Protein AF-A0A345XT44-F1 (afdb_monomer_lite)

Organism: NCBI:txid83291

Structure (mmCIF, N/CA/C/O backbone):
data_AF-A0A345XT44-F1
#
_entry.id   AF-A0A345XT44-F1
#
loop_
_atom_site.group_PDB
_atom_site.id
_atom_site.type_symbol
_atom_site.label_atom_id
_atom_site.label_alt_id
_atom_site.label_comp_id
_atom_site.label_asym_id
_atom_site.label_entity_id
_atom_site.label_seq_id
_atom_site.pdbx_PDB_ins_code
_atom_site.Cartn_x
_atom_site.Cartn_y
_atom_site.Cartn_z
_atom_site.occupancy
_atom_site.B_iso_or_equiv
_atom_site.auth_seq_id
_atom_site.auth_comp_id
_atom_site.auth_asym_id
_atom_site.auth_atom_id
_atom_site.pdbx_PDB_model_num
ATOM 1 N N . MET A 1 1 ? 25.400 -2.482 16.114 1.00 44.25 1 MET A N 1
ATOM 2 C CA . MET A 1 1 ? 24.725 -2.045 14.872 1.00 44.25 1 MET A CA 1
ATOM 3 C C . MET A 1 1 ? 24.041 -3.272 14.298 1.00 44.25 1 MET A C 1
ATOM 5 O O . MET A 1 1 ? 24.685 -4.054 13.615 1.00 44.25 1 MET A O 1
ATOM 9 N N . GLY A 1 2 ? 22.819 -3.547 14.756 1.00 54.50 2 GLY A N 1
ATOM 10 C CA . GLY A 1 2 ? 22.111 -4.790 14.452 1.00 54.50 2 GLY A CA 1
ATOM 11 C C . GLY A 1 2 ? 21.433 -4.699 13.094 1.00 54.50 2 GLY A C 1
ATOM 12 O O . GLY A 1 2 ? 20.624 -3.800 12.882 1.00 54.50 2 GLY A O 1
ATOM 13 N N . ALA A 1 3 ? 21.772 -5.608 12.184 1.00 65.69 3 ALA A N 1
ATOM 14 C CA . ALA A 1 3 ? 20.956 -5.836 11.003 1.00 65.69 3 ALA A CA 1
ATOM 15 C C . ALA A 1 3 ? 19.589 -6.362 11.465 1.00 65.69 3 ALA A C 1
ATOM 17 O O . ALA A 1 3 ? 19.525 -7.186 12.377 1.00 65.69 3 ALA A O 1
ATOM 18 N N . LEU A 1 4 ? 18.507 -5.881 10.857 1.00 69.62 4 LEU A N 1
ATOM 19 C CA . LEU A 1 4 ? 17.196 -6.513 10.949 1.00 69.62 4 LEU A CA 1
ATOM 20 C C . LEU A 1 4 ? 17.115 -7.486 9.766 1.00 69.62 4 LEU A C 1
ATOM 22 O O . LEU A 1 4 ? 16.691 -7.074 8.693 1.00 69.62 4 LEU A O 1
ATOM 26 N N . PRO A 1 5 ? 17.551 -8.754 9.903 1.00 70.44 5 PRO A N 1
ATOM 27 C CA . PRO A 1 5 ? 17.657 -9.674 8.766 1.00 70.44 5 PRO A CA 1
ATOM 28 C C . PRO A 1 5 ? 16.303 -9.995 8.119 1.00 70.44 5 PRO A C 1
ATOM 30 O O . PRO A 1 5 ? 16.264 -10.545 7.027 1.00 70.44 5 PRO A O 1
ATOM 33 N N . ALA A 1 6 ? 15.201 -9.662 8.795 1.00 78.50 6 ALA A N 1
ATOM 34 C CA . ALA A 1 6 ? 13.837 -9.858 8.324 1.00 78.50 6 ALA A CA 1
ATOM 35 C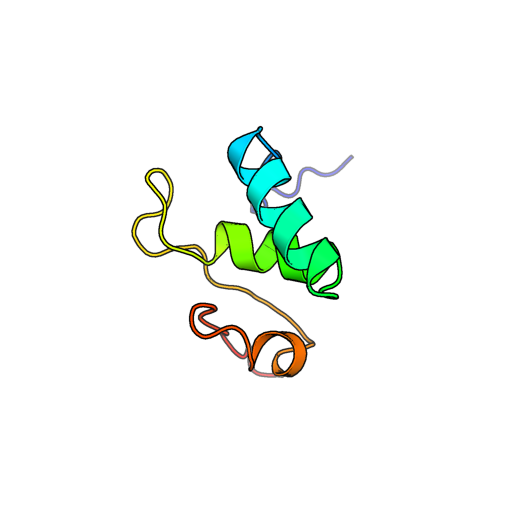 C . ALA A 1 6 ? 13.211 -8.597 7.697 1.00 78.50 6 ALA A C 1
ATOM 37 O O . ALA A 1 6 ? 12.019 -8.609 7.399 1.00 78.50 6 ALA A O 1
ATOM 38 N N . VAL A 1 7 ? 13.965 -7.500 7.549 1.00 78.19 7 VAL A N 1
ATOM 39 C CA . VAL A 1 7 ? 13.451 -6.230 7.018 1.00 78.19 7 VAL A CA 1
ATOM 40 C C . VAL A 1 7 ? 14.266 -5.802 5.808 1.00 78.19 7 VAL A C 1
ATOM 42 O O . VAL A 1 7 ? 15.480 -5.628 5.890 1.00 78.19 7 VAL A O 1
ATOM 45 N N . GLU A 1 8 ? 13.569 -5.573 4.703 1.00 84.06 8 GLU A N 1
ATOM 46 C CA . GLU A 1 8 ? 14.108 -4.924 3.515 1.00 84.06 8 GLU A CA 1
ATOM 47 C C . GLU A 1 8 ? 13.699 -3.446 3.501 1.00 84.06 8 GLU A C 1
ATOM 49 O O . GLU A 1 8 ? 12.543 -3.104 3.765 1.00 84.06 8 GLU A O 1
ATOM 54 N N . ILE A 1 9 ? 14.653 -2.560 3.205 1.00 84.38 9 ILE A N 1
ATOM 55 C CA . ILE A 1 9 ? 14.371 -1.143 2.965 1.00 84.38 9 ILE A CA 1
ATOM 56 C C . ILE A 1 9 ? 14.205 -0.961 1.461 1.00 84.38 9 ILE A C 1
ATOM 58 O O . ILE A 1 9 ? 15.181 -1.011 0.716 1.00 84.38 9 ILE A O 1
ATOM 62 N N . VAL A 1 10 ? 12.971 -0.718 1.029 1.00 84.06 10 VAL A N 1
ATOM 63 C CA . VAL A 1 10 ? 12.673 -0.445 -0.378 1.00 84.06 10 VAL A CA 1
ATOM 64 C C . VAL A 1 10 ? 13.002 1.012 -0.696 1.00 84.06 10 VAL A C 1
ATOM 66 O O . VAL A 1 10 ? 12.534 1.931 -0.019 1.00 84.06 10 VAL A O 1
ATOM 69 N N . HIS A 1 11 ? 13.826 1.224 -1.722 1.00 80.38 11 HIS A N 1
ATOM 70 C CA . HIS A 1 11 ? 14.223 2.556 -2.164 1.00 80.38 11 HIS A CA 1
ATOM 71 C C . HIS A 1 11 ? 13.132 3.227 -3.006 1.00 80.38 11 HIS A C 1
ATOM 73 O O . HIS A 1 11 ? 12.462 2.596 -3.817 1.00 80.38 11 HIS A O 1
ATOM 79 N N . LEU A 1 12 ? 13.006 4.545 -2.848 1.00 77.00 12 LEU A N 1
ATOM 80 C CA . LEU A 1 12 ? 12.170 5.380 -3.704 1.00 77.00 12 LEU A CA 1
ATOM 81 C C . LEU A 1 12 ? 12.884 5.640 -5.033 1.00 77.00 12 LEU A C 1
ATOM 83 O O . LEU A 1 12 ? 13.747 6.516 -5.119 1.00 77.00 12 LEU A O 1
ATOM 87 N N . ASP A 1 13 ? 12.514 4.891 -6.064 1.00 81.50 13 ASP A N 1
ATOM 88 C CA . ASP A 1 13 ? 12.888 5.213 -7.436 1.00 81.50 13 ASP A CA 1
ATOM 89 C C . ASP A 1 13 ? 12.012 6.348 -8.006 1.00 81.50 13 ASP A C 1
ATOM 91 O O . ASP A 1 13 ? 11.144 6.917 -7.336 1.00 81.50 13 ASP A O 1
ATOM 95 N N . PHE A 1 14 ? 12.238 6.720 -9.265 1.00 83.75 14 PHE A N 1
ATOM 96 C CA . PHE A 1 14 ? 11.479 7.801 -9.893 1.00 83.75 14 PHE A CA 1
ATOM 97 C C . PHE A 1 14 ? 9.967 7.519 -9.960 1.00 83.75 14 PHE A C 1
ATOM 99 O O . PHE A 1 14 ? 9.158 8.426 -9.733 1.00 83.75 14 PHE A O 1
ATOM 106 N N . ALA A 1 15 ? 9.572 6.277 -10.249 1.00 82.19 15 ALA A N 1
ATOM 107 C CA . ALA A 1 15 ? 8.165 5.894 -10.335 1.00 82.19 15 ALA A CA 1
ATOM 108 C C . ALA A 1 15 ? 7.489 5.985 -8.958 1.00 82.19 15 ALA A C 1
ATOM 110 O O . ALA A 1 15 ? 6.365 6.495 -8.837 1.00 82.19 15 ALA A O 1
ATOM 111 N N . ALA A 1 16 ? 8.208 5.578 -7.914 1.00 82.94 16 ALA A N 1
ATOM 112 C CA . ALA A 1 16 ? 7.789 5.705 -6.533 1.00 82.94 16 ALA A CA 1
ATOM 113 C C . ALA A 1 16 ? 7.632 7.175 -6.127 1.00 82.94 16 ALA A C 1
ATOM 115 O O . ALA A 1 16 ? 6.570 7.561 -5.637 1.00 82.94 16 ALA A O 1
ATOM 116 N N . VAL A 1 17 ? 8.621 8.032 -6.408 1.00 88.31 17 VAL A N 1
ATOM 117 C CA . VAL A 1 17 ? 8.552 9.473 -6.095 1.00 88.31 17 VAL A CA 1
ATOM 118 C C . VAL A 1 17 ? 7.388 10.148 -6.816 1.00 88.31 17 VAL A C 1
ATOM 120 O O . VAL A 1 17 ? 6.677 10.945 -6.202 1.00 88.31 17 VAL A O 1
ATOM 123 N N . SER A 1 18 ? 7.156 9.830 -8.091 1.00 88.62 18 SER A N 1
ATOM 124 C CA . SER A 1 18 ? 6.044 10.393 -8.862 1.00 88.62 18 SER A CA 1
ATOM 125 C C . SER A 1 18 ? 4.689 10.026 -8.248 1.00 88.62 18 SER A C 1
ATOM 127 O O . SER A 1 18 ? 3.864 10.903 -7.975 1.00 88.62 18 SER A O 1
ATOM 129 N N . THR A 1 19 ? 4.498 8.742 -7.931 1.00 86.56 19 THR A N 1
ATOM 130 C CA . THR A 1 19 ? 3.263 8.230 -7.321 1.00 86.56 19 THR A CA 1
ATOM 131 C C . THR A 1 19 ? 3.031 8.827 -5.934 1.00 86.56 19 THR A C 1
ATOM 133 O O . THR A 1 19 ? 1.947 9.335 -5.642 1.00 86.56 19 THR A O 1
ATOM 136 N N . VAL A 1 20 ? 4.061 8.808 -5.083 1.00 89.38 20 VAL A N 1
ATOM 137 C CA . VAL A 1 20 ? 4.006 9.352 -3.721 1.00 89.38 20 VAL A CA 1
ATOM 138 C C . VAL A 1 20 ? 3.693 10.845 -3.753 1.00 89.38 20 VAL A C 1
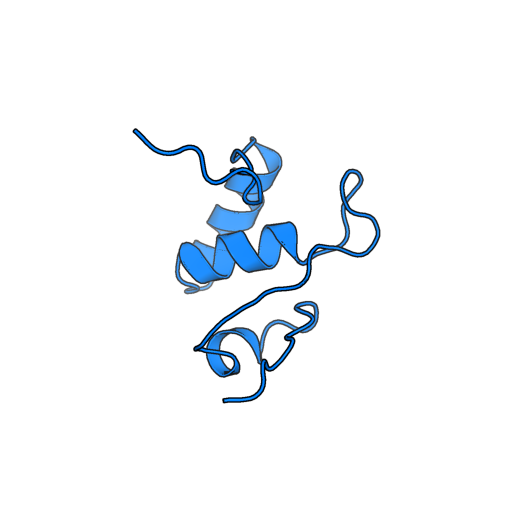ATOM 140 O O . VAL A 1 20 ? 2.846 11.310 -2.993 1.00 89.38 20 VAL A O 1
ATOM 143 N N . SER A 1 21 ? 4.303 11.595 -4.673 1.00 89.56 21 SER A N 1
ATOM 144 C CA . SER A 1 21 ? 4.061 13.034 -4.809 1.00 89.56 21 SER A CA 1
ATOM 145 C C . SER A 1 21 ? 2.618 13.359 -5.203 1.00 89.56 21 SER A C 1
ATOM 147 O O . SER A 1 21 ? 2.082 14.360 -4.728 1.00 89.56 21 SER A O 1
ATOM 149 N N . SER A 1 22 ? 1.970 12.530 -6.033 1.00 90.88 22 SER A N 1
ATOM 150 C CA . SER A 1 22 ? 0.540 12.694 -6.350 1.00 90.88 22 SER A CA 1
ATOM 151 C C . SER A 1 22 ? -0.322 12.519 -5.104 1.00 90.88 22 SER A C 1
ATOM 153 O O . SER A 1 22 ? -1.092 13.408 -4.752 1.00 90.88 22 SER A O 1
ATOM 155 N N . LEU A 1 23 ? -0.117 11.421 -4.371 1.00 88.06 23 LEU A N 1
ATOM 156 C CA . LEU A 1 23 ? -0.889 11.108 -3.165 1.00 88.06 23 LEU A CA 1
ATOM 157 C C . LEU A 1 23 ? -0.711 12.174 -2.075 1.00 88.06 23 LEU A C 1
ATOM 159 O O . LEU A 1 23 ? -1.658 12.519 -1.372 1.00 88.06 23 LEU A O 1
ATOM 163 N N . VAL A 1 24 ? 0.489 12.743 -1.958 1.00 91.44 24 VAL A N 1
ATOM 164 C CA . VAL A 1 24 ? 0.754 13.854 -1.036 1.00 91.44 24 VAL A CA 1
ATOM 165 C C . VAL A 1 24 ? 0.011 15.123 -1.454 1.00 91.44 24 VAL A C 1
ATOM 167 O O . VAL A 1 24 ? -0.544 15.810 -0.600 1.00 91.44 24 VAL A O 1
ATOM 170 N N . ARG A 1 25 ? -0.067 15.427 -2.757 1.00 91.38 25 ARG A N 1
ATOM 171 C CA . ARG A 1 25 ? -0.885 16.543 -3.271 1.00 91.38 25 ARG A CA 1
ATOM 172 C C . ARG A 1 25 ? -2.382 16.326 -3.044 1.00 91.38 25 ARG A C 1
ATOM 174 O O . ARG A 1 25 ? -3.101 17.300 -2.854 1.00 91.38 25 ARG A O 1
ATOM 181 N N . GLU A 1 26 ? -2.828 15.074 -3.018 1.00 89.25 26 GLU A N 1
ATOM 182 C CA . GLU A 1 26 ? -4.197 14.669 -2.664 1.00 89.25 26 GLU A CA 1
ATOM 183 C C . GLU A 1 26 ? -4.472 14.733 -1.145 1.00 89.25 26 GLU A C 1
ATOM 185 O O . GLU A 1 26 ? -5.592 14.484 -0.704 1.00 89.25 26 GLU A O 1
ATOM 190 N N . GLY A 1 27 ? -3.476 15.112 -0.334 1.00 90.19 27 GLY A N 1
ATOM 191 C CA . GLY A 1 27 ? -3.609 15.318 1.111 1.00 90.19 27 GLY A CA 1
ATOM 192 C C . GLY A 1 27 ? -3.236 14.105 1.965 1.00 90.19 27 GLY A C 1
ATOM 193 O O . GLY A 1 27 ? -3.372 14.156 3.189 1.00 90.19 27 GLY A O 1
ATOM 194 N N . HIS A 1 28 ? -2.742 13.017 1.367 1.00 89.00 28 HIS A N 1
ATOM 195 C CA . HIS A 1 28 ? -2.249 11.874 2.130 1.00 89.00 28 HIS A CA 1
ATOM 196 C C . HIS A 1 28 ? -0.883 12.170 2.755 1.00 89.00 28 HIS A C 1
ATOM 198 O O . HIS A 1 28 ? -0.029 12.838 2.173 1.00 89.00 28 HIS A O 1
ATOM 204 N N . SER A 1 29 ? -0.634 11.628 3.950 1.00 89.62 29 SER A N 1
ATOM 205 C CA . SER A 1 29 ? 0.699 11.734 4.547 1.00 89.62 29 SER A CA 1
ATOM 206 C C . SER A 1 29 ? 1.725 10.933 3.743 1.00 89.62 29 SER A C 1
ATOM 208 O O . SER A 1 29 ? 1.395 9.915 3.131 1.00 89.62 29 SER A O 1
ATOM 210 N N . TRP A 1 30 ? 2.992 11.344 3.812 1.00 88.12 30 TRP A N 1
ATOM 211 C CA . TRP A 1 30 ? 4.100 10.650 3.146 1.00 88.12 30 TRP A CA 1
ATOM 212 C C . TRP A 1 30 ? 4.155 9.151 3.481 1.00 88.12 30 TRP A C 1
ATOM 214 O O . TRP A 1 30 ? 4.392 8.316 2.612 1.00 88.12 30 TRP A O 1
ATOM 224 N N . ARG A 1 31 ? 3.862 8.801 4.742 1.00 87.56 31 ARG A N 1
ATOM 225 C CA . ARG A 1 31 ? 3.812 7.415 5.228 1.00 87.56 31 ARG A CA 1
ATOM 226 C C . ARG A 1 31 ? 2.752 6.595 4.493 1.00 87.56 31 ARG A C 1
ATOM 228 O O . ARG A 1 31 ? 3.052 5.510 4.005 1.00 87.56 31 ARG A O 1
ATOM 235 N N . ILE A 1 32 ? 1.533 7.130 4.401 1.00 88.50 32 ILE A N 1
ATOM 236 C CA . ILE A 1 32 ? 0.412 6.471 3.719 1.00 88.50 32 ILE A CA 1
ATOM 237 C C . ILE A 1 32 ? 0.705 6.364 2.223 1.00 88.50 32 ILE A C 1
ATOM 239 O O . ILE A 1 32 ? 0.522 5.303 1.637 1.00 88.50 32 ILE A O 1
ATOM 243 N N . ALA A 1 33 ? 1.220 7.435 1.617 1.00 89.75 33 ALA A N 1
ATOM 244 C CA . ALA A 1 33 ? 1.554 7.468 0.201 1.00 89.75 33 ALA A CA 1
ATOM 245 C C . ALA A 1 33 ? 2.586 6.392 -0.182 1.00 89.75 33 ALA A C 1
ATOM 247 O O . ALA A 1 33 ? 2.409 5.696 -1.182 1.00 89.75 33 ALA A O 1
ATOM 248 N N . HIS A 1 34 ? 3.620 6.201 0.642 1.00 89.19 34 HIS A N 1
ATOM 249 C CA . HIS A 1 34 ? 4.635 5.172 0.420 1.00 89.19 34 HIS A CA 1
ATOM 250 C C . HIS A 1 34 ? 4.072 3.754 0.562 1.00 89.19 34 HIS A C 1
ATOM 252 O O . HIS A 1 34 ? 4.303 2.899 -0.290 1.00 89.19 34 HIS A O 1
ATOM 258 N N . ALA A 1 35 ? 3.304 3.503 1.624 1.00 88.94 35 ALA A N 1
ATOM 259 C CA . ALA A 1 35 ? 2.677 2.204 1.840 1.00 88.94 35 ALA A CA 1
ATOM 260 C C . ALA A 1 35 ? 1.710 1.847 0.699 1.00 88.94 35 ALA A C 1
ATOM 262 O O . ALA A 1 35 ? 1.694 0.714 0.233 1.00 88.94 35 ALA A O 1
ATOM 263 N N . VAL A 1 36 ? 0.955 2.823 0.189 1.00 88.44 36 VAL A N 1
ATOM 264 C CA . VAL A 1 36 ? 0.034 2.632 -0.941 1.00 88.44 36 VAL A CA 1
ATOM 265 C C . VAL A 1 36 ? 0.774 2.351 -2.242 1.00 88.44 36 VAL A C 1
ATOM 267 O O . VAL A 1 36 ? 0.292 1.543 -3.029 1.00 88.44 36 VAL A O 1
ATOM 270 N N . HIS A 1 37 ? 1.919 2.994 -2.484 1.00 89.12 37 HIS A N 1
ATOM 271 C CA . HIS A 1 37 ? 2.731 2.712 -3.667 1.00 89.12 37 HIS A CA 1
ATOM 272 C C . HIS A 1 37 ? 3.156 1.236 -3.709 1.00 89.12 37 HIS A C 1
ATOM 274 O O . HIS A 1 37 ? 2.933 0.579 -4.721 1.00 89.12 37 HIS A O 1
ATOM 280 N N . LEU A 1 38 ? 3.666 0.705 -2.594 1.00 89.12 38 LEU A N 1
ATOM 281 C CA . LEU A 1 38 ? 4.099 -0.694 -2.492 1.00 89.12 38 LEU A CA 1
ATOM 282 C C . LEU A 1 38 ? 2.935 -1.692 -2.452 1.00 89.12 38 LEU A C 1
ATOM 284 O O . LEU A 1 38 ? 3.070 -2.825 -2.902 1.00 89.12 38 LEU A O 1
ATOM 288 N N . ALA A 1 39 ? 1.785 -1.286 -1.914 1.00 89.12 39 ALA A N 1
ATOM 289 C CA . ALA A 1 39 ? 0.611 -2.149 -1.816 1.00 89.12 39 ALA A CA 1
ATOM 290 C C . ALA A 1 39 ? -0.131 -2.345 -3.141 1.00 89.12 39 ALA A C 1
ATOM 292 O O . ALA A 1 39 ? -0.981 -3.227 -3.249 1.00 89.12 39 ALA A O 1
ATOM 293 N N . ARG A 1 40 ? 0.148 -1.513 -4.148 1.00 87.19 40 ARG A N 1
ATOM 294 C CA . ARG A 1 40 ? -0.459 -1.643 -5.471 1.00 87.19 40 ARG A CA 1
ATOM 295 C C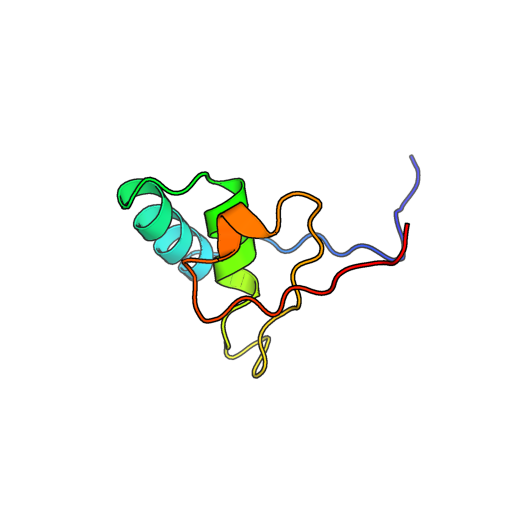 . ARG A 1 40 ? 0.320 -2.656 -6.314 1.00 87.19 40 ARG A C 1
ATOM 297 O O . ARG A 1 40 ? 1.547 -2.656 -6.263 1.00 87.19 40 ARG A O 1
ATOM 304 N N . PRO A 1 41 ? -0.378 -3.454 -7.139 1.00 88.88 41 PRO A N 1
ATOM 305 C CA . PRO A 1 41 ? 0.251 -4.249 -8.184 1.00 88.88 41 PRO A CA 1
ATOM 306 C C . PRO A 1 41 ? 1.253 -3.444 -9.018 1.00 88.88 41 PRO A C 1
ATOM 308 O O . PRO A 1 41 ? 0.932 -2.361 -9.517 1.00 88.88 41 PRO A O 1
ATOM 311 N N . SER A 1 42 ? 2.449 -3.996 -9.192 1.00 85.75 42 SER A N 1
ATOM 312 C CA . SER A 1 42 ? 3.526 -3.458 -10.023 1.00 85.75 42 SER A CA 1
ATOM 313 C C . SER A 1 42 ? 4.236 -4.589 -10.779 1.00 85.75 42 SER A C 1
ATOM 315 O O . SER A 1 42 ? 3.922 -5.764 -10.599 1.00 85.75 42 SER A O 1
ATOM 317 N N . LEU A 1 43 ? 5.198 -4.247 -11.644 1.00 87.44 43 LEU A N 1
ATOM 318 C CA . LEU A 1 43 ? 6.037 -5.253 -12.310 1.00 87.44 43 LEU A CA 1
ATOM 319 C C . LEU A 1 43 ? 6.895 -6.046 -11.315 1.00 87.44 43 LEU A C 1
ATOM 321 O O . LEU A 1 43 ? 7.161 -7.221 -11.544 1.00 87.44 43 LEU A O 1
ATOM 325 N N . GLU A 1 44 ? 7.317 -5.401 -10.228 1.00 86.25 44 GLU A N 1
ATOM 326 C CA . GLU A 1 44 ? 8.122 -6.018 -9.173 1.00 86.25 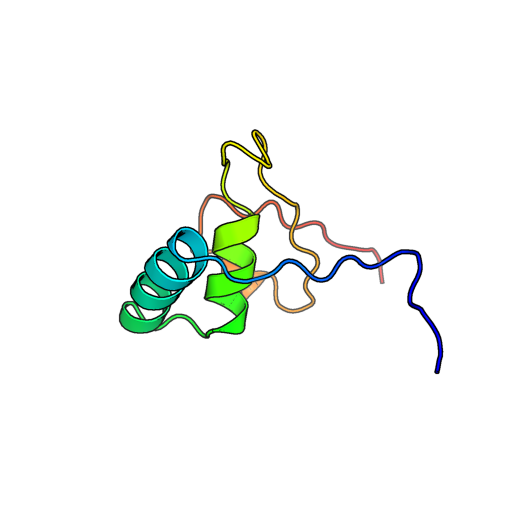44 GLU A CA 1
ATOM 327 C C . GLU A 1 44 ? 7.256 -6.831 -8.201 1.00 86.25 44 GLU A C 1
ATOM 329 O O . GLU A 1 44 ? 7.631 -7.933 -7.806 1.00 86.25 44 GLU A O 1
ATOM 334 N N . TRP A 1 45 ? 6.054 -6.335 -7.887 1.00 87.31 45 TRP A N 1
ATOM 335 C CA . TRP A 1 45 ? 5.088 -7.001 -7.010 1.00 87.31 45 TRP A CA 1
ATOM 336 C C . TRP A 1 45 ? 3.734 -7.133 -7.715 1.00 87.31 45 TRP A C 1
ATOM 338 O O . TRP A 1 45 ? 2.861 -6.285 -7.518 1.00 87.31 45 TRP A O 1
ATOM 348 N N . PRO A 1 46 ? 3.510 -8.193 -8.514 1.00 90.31 46 PRO A N 1
ATOM 349 C CA . PRO A 1 46 ? 2.269 -8.366 -9.276 1.00 90.31 46 PRO A CA 1
ATOM 350 C C . PRO A 1 46 ? 0.995 -8.355 -8.423 1.00 90.31 46 PRO A C 1
ATOM 352 O O . PRO A 1 46 ? -0.051 -7.905 -8.883 1.00 90.31 46 PRO A O 1
ATOM 355 N N . ASP A 1 47 ? 1.088 -8.794 -7.167 1.00 88.38 47 ASP A N 1
ATOM 356 C CA . ASP A 1 47 ? -0.024 -8.787 -6.210 1.00 88.38 47 ASP A CA 1
ATOM 357 C C . ASP A 1 47 ? -0.015 -7.576 -5.257 1.00 88.38 47 ASP A C 1
ATOM 359 O O . ASP A 1 47 ? -0.948 -7.411 -4.464 1.00 88.38 47 ASP A O 1
ATOM 363 N N . GLY A 1 48 ? 1.018 -6.729 -5.329 1.00 89.25 48 GLY A N 1
ATOM 364 C CA . GLY A 1 48 ? 1.330 -5.717 -4.321 1.00 89.25 48 GLY A CA 1
ATOM 365 C C . GLY A 1 48 ? 1.792 -6.320 -2.987 1.00 89.25 48 GLY A C 1
ATOM 366 O O . GLY A 1 48 ? 1.635 -7.513 -2.718 1.00 89.25 48 GLY A O 1
ATOM 367 N N . LEU A 1 49 ? 2.375 -5.490 -2.124 1.00 87.75 49 LEU A N 1
ATOM 368 C CA . LEU A 1 49 ? 2.796 -5.897 -0.782 1.00 87.75 49 LEU A CA 1
ATOM 369 C C . LEU A 1 49 ? 1.686 -5.665 0.264 1.00 87.75 49 LEU A C 1
ATOM 371 O O . LEU A 1 49 ? 0.983 -4.653 0.220 1.00 87.75 49 LEU A O 1
ATOM 375 N N . PRO A 1 50 ? 1.509 -6.565 1.249 1.00 86.62 50 PRO A N 1
ATOM 376 C CA . PRO A 1 50 ? 0.576 -6.328 2.344 1.00 86.62 50 PRO A CA 1
ATOM 377 C C . PRO A 1 50 ? 1.058 -5.173 3.232 1.00 86.62 50 PRO A C 1
ATOM 379 O O . PRO A 1 50 ? 2.256 -5.006 3.460 1.00 86.62 50 PRO A O 1
ATOM 382 N N . VAL A 1 51 ? 0.119 -4.410 3.798 1.00 85.38 51 VAL A N 1
ATOM 383 C CA . VAL A 1 51 ? 0.446 -3.344 4.755 1.00 85.38 51 VAL A CA 1
ATOM 384 C C . VAL A 1 51 ? 0.137 -3.817 6.164 1.00 85.38 51 VAL A C 1
ATOM 386 O O . VAL A 1 51 ? -1.012 -4.089 6.518 1.00 85.38 51 VAL A O 1
ATOM 389 N N . LEU A 1 52 ? 1.184 -3.868 6.982 1.00 84.81 52 LEU A N 1
ATOM 390 C CA . LEU A 1 52 ? 1.071 -4.037 8.421 1.00 84.81 52 LEU A CA 1
ATOM 391 C C . LEU A 1 52 ? 1.013 -2.655 9.081 1.00 84.81 52 LEU A C 1
ATOM 393 O O . LEU A 1 52 ? 1.928 -1.848 8.929 1.00 84.81 52 LEU A O 1
ATOM 397 N N . THR A 1 53 ? -0.071 -2.360 9.798 1.00 83.44 53 THR A N 1
ATOM 398 C CA . THR A 1 53 ? -0.281 -1.041 10.408 1.00 83.44 53 THR A CA 1
ATOM 399 C C . THR A 1 53 ? -1.116 -1.119 11.683 1.00 83.44 53 THR A C 1
ATOM 401 O O . THR A 1 53 ? -2.014 -1.951 11.797 1.00 83.44 53 THR A O 1
ATOM 404 N N . SER A 1 54 ? -0.845 -0.212 12.624 1.00 85.31 54 SER A N 1
ATOM 405 C CA . SER A 1 54 ? -1.699 0.061 13.786 1.00 85.31 54 SER A CA 1
ATOM 406 C C . SER A 1 54 ? -2.823 1.063 13.486 1.00 85.31 54 SER A C 1
ATOM 408 O O . SER A 1 54 ? -3.675 1.285 14.338 1.00 85.31 54 SER A O 1
ATOM 410 N N . GLU A 1 55 ? -2.836 1.672 12.294 1.00 86.50 55 GLU A N 1
ATOM 411 C CA . GLU A 1 55 ? -3.791 2.708 11.871 1.00 86.50 55 GLU A CA 1
ATOM 412 C C . GLU A 1 55 ? -4.599 2.243 10.637 1.00 86.50 55 GLU A C 1
ATOM 414 O O . GLU A 1 55 ? -4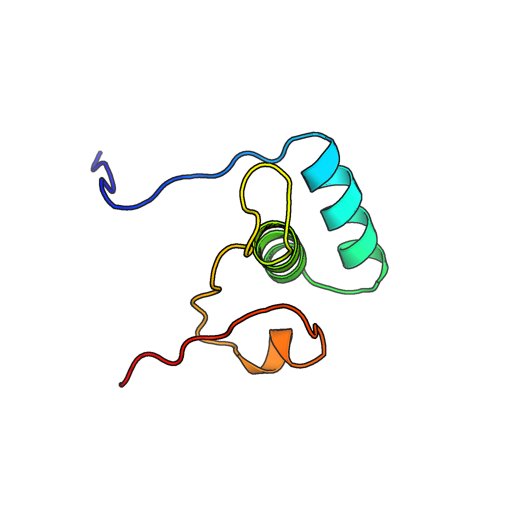.522 2.863 9.573 1.00 86.50 55 GLU A O 1
ATOM 419 N N . PRO A 1 56 ? -5.363 1.134 10.715 1.00 84.06 56 PRO A N 1
ATOM 420 C CA . PRO A 1 56 ? -6.030 0.556 9.544 1.00 84.06 56 PRO A CA 1
ATOM 421 C C . PRO A 1 56 ? -7.021 1.520 8.870 1.00 84.06 56 PRO A C 1
ATOM 423 O O . PRO A 1 56 ? -7.157 1.502 7.646 1.00 84.06 56 PRO A O 1
ATOM 426 N N . ASP A 1 57 ? -7.661 2.402 9.641 1.00 85.00 57 ASP A N 1
ATOM 427 C CA . ASP A 1 57 ? -8.660 3.352 9.135 1.00 85.00 57 ASP A CA 1
ATOM 428 C C . ASP A 1 57 ? -8.055 4.414 8.206 1.00 85.00 57 ASP A C 1
ATOM 430 O O . ASP A 1 57 ? -8.730 4.897 7.297 1.00 85.00 57 ASP A O 1
ATOM 434 N N . ALA A 1 58 ? -6.757 4.714 8.344 1.00 84.56 58 ALA A N 1
ATOM 435 C CA . ALA A 1 58 ? -6.052 5.642 7.457 1.00 84.56 58 ALA A CA 1
ATOM 436 C C . ALA A 1 58 ? -5.955 5.129 6.005 1.00 84.56 58 ALA A C 1
ATOM 438 O O . ALA A 1 58 ? -5.716 5.911 5.084 1.00 84.56 58 ALA A O 1
ATOM 439 N N . TYR A 1 59 ? -6.167 3.826 5.796 1.00 82.44 59 TYR A N 1
ATOM 440 C CA . TYR A 1 59 ? -6.139 3.170 4.489 1.00 82.44 59 TYR A CA 1
ATOM 441 C C . TYR A 1 59 ? -7.532 2.795 3.971 1.00 82.44 59 TYR A C 1
ATOM 443 O O . TYR A 1 59 ? -7.648 2.330 2.840 1.00 82.44 59 TYR A O 1
ATOM 451 N N . ALA A 1 60 ? -8.602 3.016 4.744 1.00 79.12 60 ALA A N 1
ATOM 452 C CA . ALA A 1 60 ? -9.951 2.558 4.396 1.00 79.12 60 ALA A CA 1
ATOM 453 C C . ALA A 1 60 ? -10.475 3.143 3.068 1.00 79.12 60 ALA A C 1
ATOM 455 O O . ALA A 1 60 ? -11.192 2.472 2.326 1.00 79.12 60 ALA A O 1
ATOM 456 N N . ALA A 1 61 ? -10.082 4.376 2.734 1.00 76.19 61 ALA A N 1
ATOM 457 C CA . ALA A 1 61 ? -10.435 5.028 1.469 1.00 76.19 61 ALA A CA 1
ATOM 458 C C . ALA A 1 61 ? -9.589 4.550 0.267 1.00 76.19 61 ALA A C 1
ATOM 460 O O . ALA A 1 61 ? -9.900 4.865 -0.882 1.00 76.19 61 ALA A O 1
ATOM 461 N N . LEU A 1 62 ? -8.523 3.782 0.509 1.00 77.19 62 LEU A N 1
ATOM 462 C CA . LEU A 1 62 ? -7.516 3.401 -0.478 1.00 77.19 62 LEU A CA 1
ATOM 463 C C . LEU A 1 62 ? -7.716 1.925 -0.835 1.00 77.19 62 LEU A C 1
ATOM 465 O O . LEU A 1 62 ? -7.083 1.037 -0.270 1.00 77.19 62 LEU A O 1
ATOM 469 N N . LYS A 1 63 ? -8.628 1.683 -1.791 1.00 62.62 63 LYS A N 1
ATOM 470 C CA . LYS A 1 63 ? -9.229 0.383 -2.185 1.00 62.62 63 LYS A CA 1
ATOM 471 C C . LYS A 1 63 ? -8.278 -0.759 -2.605 1.00 62.62 63 LYS A C 1
ATOM 473 O O . LYS A 1 63 ? -8.741 -1.757 -3.145 1.00 62.62 63 LYS A O 1
ATOM 478 N N . LEU A 1 64 ? -6.972 -0.640 -2.397 1.00 64.06 64 LEU A N 1
ATOM 479 C CA . LEU A 1 64 ? -5.963 -1.589 -2.879 1.00 64.06 64 LEU A CA 1
ATOM 480 C C . LEU A 1 64 ? -5.032 -2.096 -1.772 1.00 64.06 64 LEU A C 1
ATOM 482 O O . LEU A 1 64 ? -4.204 -2.961 -2.025 1.00 64.06 64 LEU A O 1
ATOM 486 N N . VAL A 1 65 ? -5.174 -1.598 -0.543 1.00 61.69 65 VAL A N 1
ATOM 487 C CA . VAL A 1 65 ? -4.333 -2.025 0.575 1.00 61.69 65 VAL A CA 1
ATOM 488 C C . VAL A 1 65 ? -4.951 -3.246 1.250 1.00 61.69 65 VAL A C 1
ATOM 490 O O . VAL A 1 65 ? -5.989 -3.150 1.906 1.00 61.69 65 VAL A O 1
ATOM 493 N N . ARG A 1 66 ? -4.312 -4.415 1.103 1.00 66.44 66 ARG A N 1
ATOM 494 C CA . ARG A 1 66 ? -4.645 -5.587 1.922 1.00 66.44 66 ARG A CA 1
ATOM 495 C C . ARG A 1 66 ? -4.120 -5.356 3.335 1.00 66.44 66 ARG A C 1
ATOM 497 O O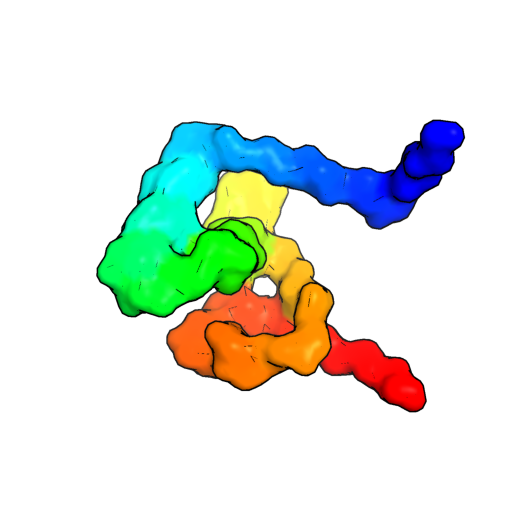 . ARG A 1 66 ? -2.925 -5.497 3.594 1.00 66.44 66 ARG A O 1
ATOM 504 N N . THR A 1 67 ? -5.025 -4.995 4.236 1.00 64.31 67 THR A N 1
ATOM 505 C CA . THR A 1 67 ? -4.718 -4.787 5.652 1.00 64.31 67 THR A CA 1
ATOM 506 C C . THR A 1 67 ? -4.871 -6.096 6.418 1.00 64.31 67 THR A C 1
ATOM 508 O O . THR A 1 67 ? -5.965 -6.657 6.492 1.00 64.31 67 THR A O 1
ATOM 511 N N . LEU A 1 68 ? -3.781 -6.573 7.018 1.00 67.62 68 LEU A N 1
ATOM 512 C CA . LEU A 1 68 ? -3.797 -7.722 7.923 1.00 67.62 68 LEU A CA 1
ATOM 513 C C . LEU A 1 68 ? -3.854 -7.215 9.368 1.00 67.62 68 LEU A C 1
ATOM 515 O O . LEU A 1 68 ? -2.992 -6.449 9.795 1.00 67.62 68 LEU A O 1
ATOM 519 N N . ARG A 1 69 ? -4.872 -7.634 10.130 1.00 65.69 69 ARG A N 1
ATOM 520 C CA . ARG A 1 69 ? -4.928 -7.386 11.578 1.00 65.69 69 ARG A CA 1
ATOM 521 C C . ARG A 1 69 ? -4.160 -8.490 12.291 1.00 65.69 69 ARG A C 1
ATOM 523 O O . ARG A 1 69 ? -4.509 -9.660 12.158 1.00 65.69 69 ARG A O 1
ATOM 530 N N . VAL A 1 70 ? -3.134 -8.114 13.046 1.00 67.19 70 VAL A N 1
ATOM 531 C CA . VAL A 1 70 ? -2.431 -9.043 13.935 1.00 67.19 70 VAL A CA 1
ATOM 532 C C . VAL A 1 70 ? -3.226 -9.128 15.243 1.00 67.19 70 VAL A C 1
ATOM 534 O O . VAL A 1 70 ? -3.634 -8.078 15.745 1.00 67.19 70 VAL A O 1
ATOM 537 N N . PRO A 1 71 ? -3.503 -10.332 15.776 1.00 65.88 71 PRO A N 1
ATOM 538 C CA . PRO A 1 71 ? -4.136 -10.475 17.081 1.00 65.88 71 PRO A CA 1
ATOM 539 C C . PRO A 1 71 ? -3.298 -9.779 18.159 1.00 65.88 71 PRO A C 1
ATOM 541 O O . PRO A 1 71 ? -2.075 -9.917 18.166 1.00 65.88 71 PRO A O 1
ATOM 544 N N . SER A 1 72 ? -3.968 -9.022 19.027 1.00 65.38 72 SER A N 1
ATOM 545 C CA . SER A 1 72 ? -3.403 -8.446 20.254 1.00 65.38 72 SER A CA 1
ATOM 546 C C . SER A 1 72 ? -3.024 -9.513 21.269 1.00 65.38 72 SER A C 1
ATOM 548 O O . SER A 1 72 ? -3.847 -10.449 21.416 1.00 65.38 72 SER A O 1
#

Radius of gyration: 13.04 Å; chains: 1; bounding box: 35×27×33 Å

Secondary structure (DSSP, 8-state):
----TT-------HHHHHHHHHHHHTT--HHHHHHHHHHS--SS-TT-PPBP-S-GGGGTT-TT--BPPPP-

pLDDT: mean 81.41, std 10.13, range [44.25, 91.44]

Foldseek 3Di:
DDDPVPDDDDDQDPVLCVQLVVVVVVVQDSVLSNQLVQLDADPVRNRGDADEDPCVVSCPVPVRHHYDDDDD

Sequence (72 aa):
MGALPAVEIVHLDFAAVSTVSSLVREGHSWRIAHAVHLARPSLEWPDGLPVLTSEPDAYAALKLVRTLRVPS